Protein AF-A0A1L8WA01-F1 (afdb_monomer_lite)

Radius of gyration: 15.74 Å; chains: 1; bounding box: 31×14×46 Å

Organism: NCBI:txid150033

Foldseek 3Di:
DLVVLVVQLVVLVVQLVVLVVVLVVVVVCVVVVNDDPVVNVVSVVSNVVSVVSNVVSVVVNVVVVVVD

Sequence (68 aa):
MYITPIFIIVSGILFLISAIYLFLDNYKKMIMRQINQSIIYINTIVLISSIVLIILGVVYFIVIKQQL

Secondary structure (DSSP, 8-state):
-THHHHHHHHHHHHHHHHHHHHHHHHHHHHHTTSS-HHHHHHHHHHHHHHHHHHHHHHHHHHHHHH--

pLDDT: mean 91.42, std 5.85, range [58.88, 96.75]

Structure (mmCIF, N/CA/C/O backbone):
data_AF-A0A1L8WA01-F1
#
_entry.id   AF-A0A1L8WA01-F1
#
loop_
_atom_site.group_PDB
_atom_site.id
_atom_site.type_symbol
_atom_site.label_atom_id
_atom_site.label_alt_id
_atom_site.label_comp_id
_atom_site.label_asym_id
_atom_site.label_entity_id
_atom_site.label_seq_id
_atom_site.pdbx_PDB_ins_code
_atom_site.Cartn_x
_atom_site.Cartn_y
_atom_site.Cartn_z
_atom_site.occupancy
_atom_site.B_iso_or_equiv
_atom_site.auth_seq_id
_atom_site.auth_comp_id
_atom_site.auth_asym_id
_atom_site.auth_atom_id
_atom_site.pdbx_PDB_model_num
ATOM 1 N N . MET A 1 1 ? 6.889 4.831 -22.532 1.00 70.44 1 MET A N 1
ATOM 2 C CA . MET A 1 1 ? 6.855 3.501 -21.882 1.00 70.44 1 MET A CA 1
ATOM 3 C C . MET A 1 1 ? 7.037 3.584 -20.365 1.00 70.44 1 MET A C 1
ATOM 5 O O . MET A 1 1 ? 6.236 3.001 -19.658 1.00 70.44 1 MET A O 1
ATOM 9 N N . TYR A 1 2 ? 7.996 4.367 -19.848 1.00 81.31 2 TYR A N 1
ATOM 10 C CA . TYR A 1 2 ? 8.220 4.525 -18.396 1.00 81.31 2 TYR A CA 1
ATOM 11 C C . TYR A 1 2 ? 7.160 5.342 -17.635 1.00 81.31 2 TYR A C 1
ATOM 13 O O . TYR A 1 2 ? 7.067 5.238 -16.418 1.00 81.31 2 TYR A O 1
ATOM 21 N N . ILE A 1 3 ? 6.340 6.137 -18.326 1.00 86.50 3 ILE A N 1
ATOM 22 C CA . ILE A 1 3 ? 5.310 6.976 -17.686 1.00 86.50 3 ILE A CA 1
ATOM 23 C C . ILE A 1 3 ? 4.286 6.112 -16.935 1.00 86.50 3 ILE A C 1
ATOM 25 O O . ILE A 1 3 ? 3.932 6.426 -15.805 1.00 86.50 3 ILE A O 1
ATOM 29 N N . THR A 1 4 ? 3.864 4.993 -17.527 1.00 87.44 4 THR A N 1
ATOM 30 C CA . THR A 1 4 ? 2.879 4.075 -16.941 1.00 87.44 4 THR A CA 1
ATOM 31 C C . THR A 1 4 ? 3.343 3.443 -15.618 1.00 87.44 4 THR A C 1
ATOM 33 O O . THR A 1 4 ? 2.633 3.609 -14.629 1.00 87.44 4 THR A O 1
ATOM 36 N N . PRO A 1 5 ? 4.516 2.774 -15.520 1.00 89.25 5 PRO A N 1
ATOM 37 C CA . PRO A 1 5 ? 4.996 2.250 -14.238 1.00 89.25 5 PRO A CA 1
ATOM 38 C C . PRO A 1 5 ? 5.238 3.352 -13.203 1.00 89.25 5 PRO A C 1
ATOM 40 O O . PRO A 1 5 ? 4.901 3.165 -12.039 1.00 89.25 5 PRO A O 1
ATOM 43 N N . ILE A 1 6 ? 5.770 4.512 -13.609 1.00 90.50 6 ILE A N 1
ATOM 44 C CA . ILE A 1 6 ? 5.988 5.641 -12.691 1.00 90.50 6 ILE A CA 1
ATOM 45 C C . ILE A 1 6 ? 4.652 6.123 -12.112 1.00 90.50 6 ILE A C 1
ATOM 47 O O . ILE A 1 6 ? 4.544 6.316 -10.905 1.00 90.50 6 ILE A O 1
ATOM 51 N N . PHE A 1 7 ? 3.616 6.257 -12.943 1.00 91.62 7 PHE A N 1
ATOM 52 C CA . PHE A 1 7 ? 2.282 6.644 -12.492 1.00 91.62 7 PHE A CA 1
ATOM 53 C C . PHE A 1 7 ? 1.677 5.622 -11.516 1.00 91.62 7 PHE A C 1
ATOM 55 O O . PHE A 1 7 ? 1.121 6.007 -10.486 1.00 91.62 7 PHE A O 1
ATOM 62 N N . ILE A 1 8 ? 1.831 4.322 -11.791 1.00 89.88 8 ILE A N 1
ATOM 63 C CA . ILE A 1 8 ? 1.379 3.240 -10.897 1.00 89.88 8 ILE A CA 1
ATOM 64 C C . ILE A 1 8 ? 2.108 3.306 -9.547 1.00 89.88 8 ILE A C 1
ATOM 66 O O . I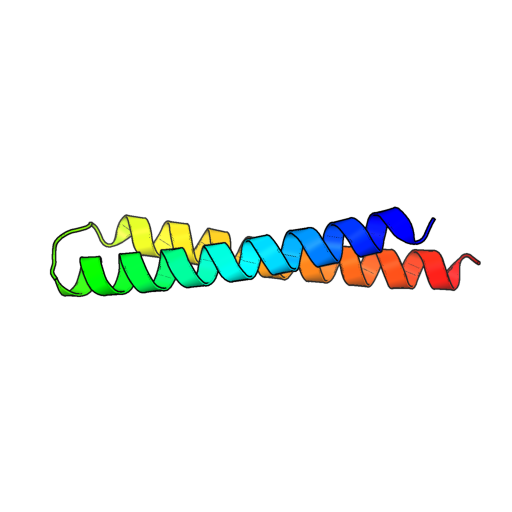LE A 1 8 ? 1.475 3.211 -8.501 1.00 89.88 8 ILE A O 1
ATOM 70 N N . ILE A 1 9 ? 3.425 3.525 -9.550 1.00 92.69 9 ILE A N 1
ATOM 71 C CA . ILE A 1 9 ? 4.214 3.639 -8.316 1.00 92.69 9 ILE A CA 1
ATOM 72 C C . ILE A 1 9 ? 3.774 4.866 -7.507 1.00 92.69 9 ILE A C 1
ATOM 74 O O . ILE A 1 9 ? 3.508 4.748 -6.313 1.00 92.69 9 ILE A O 1
ATOM 78 N N . VAL A 1 10 ? 3.658 6.036 -8.143 1.00 94.19 10 VAL A N 1
ATOM 79 C CA . VAL A 1 10 ? 3.271 7.284 -7.463 1.00 94.19 10 VAL A CA 1
ATOM 80 C C . VAL A 1 10 ? 1.857 7.189 -6.889 1.00 94.19 10 VAL A C 1
ATOM 82 O O . VAL A 1 10 ? 1.644 7.539 -5.729 1.00 94.19 10 VAL A O 1
ATOM 85 N N . SER A 1 11 ? 0.897 6.675 -7.661 1.00 92.56 11 SER A N 1
ATOM 86 C CA . SER A 1 11 ? -0.472 6.457 -7.172 1.00 92.56 11 SER A CA 1
ATOM 87 C C . SER A 1 11 ? -0.520 5.430 -6.037 1.00 92.56 11 SER A C 1
ATOM 89 O O . SER A 1 11 ? -1.204 5.667 -5.043 1.00 92.56 11 SER A O 1
ATOM 91 N N . GLY A 1 12 ? 0.265 4.351 -6.123 1.00 93.31 12 GLY A N 1
ATOM 92 C CA . GLY A 1 12 ? 0.424 3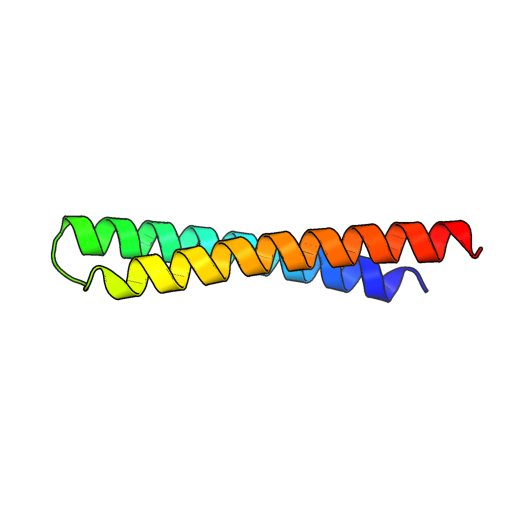.378 -5.044 1.00 93.31 12 GLY A CA 1
ATOM 93 C C . GLY A 1 12 ? 0.966 4.000 -3.753 1.00 93.31 12 GLY A C 1
ATOM 94 O O . GLY A 1 12 ? 0.423 3.742 -2.682 1.00 93.31 12 GLY A O 1
ATOM 95 N N . ILE A 1 13 ? 1.977 4.873 -3.843 1.00 95.50 13 ILE A N 1
ATOM 96 C CA . ILE A 1 13 ? 2.538 5.594 -2.686 1.00 95.50 13 ILE A CA 1
ATOM 97 C C . ILE A 1 13 ? 1.495 6.523 -2.057 1.00 95.50 13 ILE A C 1
ATOM 99 O O . ILE A 1 13 ? 1.324 6.515 -0.839 1.00 95.50 13 ILE A O 1
ATOM 103 N N . LEU A 1 14 ? 0.776 7.305 -2.868 1.00 95.44 14 LEU A N 1
ATOM 104 C CA . LEU A 1 14 ? -0.283 8.186 -2.366 1.00 95.44 14 LEU A CA 1
ATOM 105 C C . LEU A 1 14 ? -1.378 7.383 -1.656 1.00 95.44 14 LEU A C 1
ATOM 107 O O . LEU A 1 14 ? -1.792 7.738 -0.553 1.00 95.44 14 LEU A O 1
ATOM 111 N N . PHE A 1 15 ? -1.791 6.266 -2.254 1.00 94.12 15 PHE A N 1
ATOM 112 C CA . PHE A 1 15 ? -2.794 5.382 -1.676 1.00 94.12 15 PHE A CA 1
ATOM 113 C C . PHE A 1 15 ? -2.315 4.739 -0.367 1.00 94.12 15 PHE A C 1
ATOM 115 O O . PHE A 1 15 ? -3.079 4.684 0.595 1.00 94.12 15 PHE A O 1
ATOM 122 N N . LEU A 1 16 ? -1.042 4.334 -0.286 1.00 96.12 16 LEU A N 1
ATOM 123 C CA . LEU A 1 16 ? -0.423 3.823 0.940 1.00 96.12 16 LEU A CA 1
ATOM 124 C C . LEU A 1 16 ? -0.453 4.871 2.062 1.00 96.12 16 LEU A C 1
ATOM 126 O O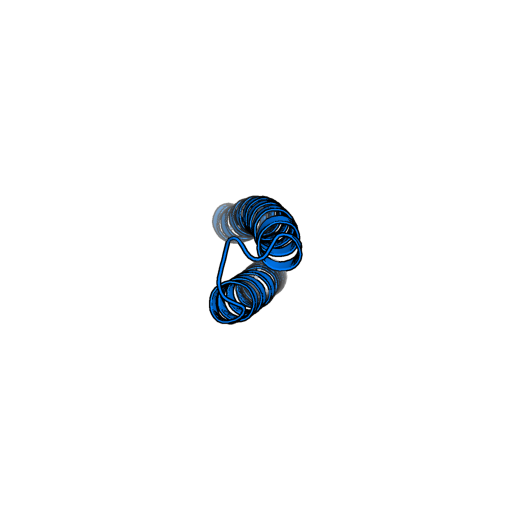 . LEU A 1 16 ? -0.846 4.552 3.182 1.00 96.12 16 LEU A O 1
ATOM 130 N N . ILE A 1 17 ? -0.091 6.125 1.773 1.00 96.75 17 ILE A N 1
ATOM 131 C CA . ILE A 1 17 ? -0.121 7.214 2.764 1.00 96.75 17 ILE A CA 1
ATOM 132 C C . ILE A 1 17 ? -1.547 7.421 3.290 1.00 96.75 17 ILE A C 1
ATOM 134 O O . ILE A 1 17 ? -1.757 7.495 4.504 1.00 96.75 17 ILE A O 1
ATOM 138 N N . SER A 1 18 ? -2.542 7.463 2.399 1.00 95.00 18 SER A N 1
ATOM 139 C CA . SER A 1 18 ? -3.949 7.572 2.795 1.00 95.00 18 SER A CA 1
ATOM 140 C C . SER A 1 18 ? -4.421 6.364 3.611 1.00 95.00 18 SER A C 1
ATOM 142 O O . SER A 1 18 ? -5.113 6.539 4.614 1.00 95.00 18 SER A O 1
ATOM 144 N N . ALA A 1 19 ? -4.018 5.148 3.232 1.00 94.75 19 ALA A N 1
ATOM 145 C CA . ALA A 1 19 ? -4.366 3.923 3.946 1.00 94.75 19 ALA A CA 1
ATOM 146 C C . ALA A 1 19 ? -3.756 3.886 5.357 1.00 94.75 19 ALA A C 1
ATOM 148 O O . ALA A 1 19 ? -4.449 3.521 6.305 1.00 94.75 19 ALA A O 1
ATOM 149 N N . ILE A 1 20 ? -2.502 4.327 5.521 1.00 96.31 20 ILE A N 1
ATOM 150 C CA . ILE A 1 20 ? -1.854 4.473 6.834 1.00 96.31 20 ILE A CA 1
ATOM 151 C C . ILE A 1 20 ? -2.629 5.467 7.699 1.00 96.31 20 ILE A C 1
A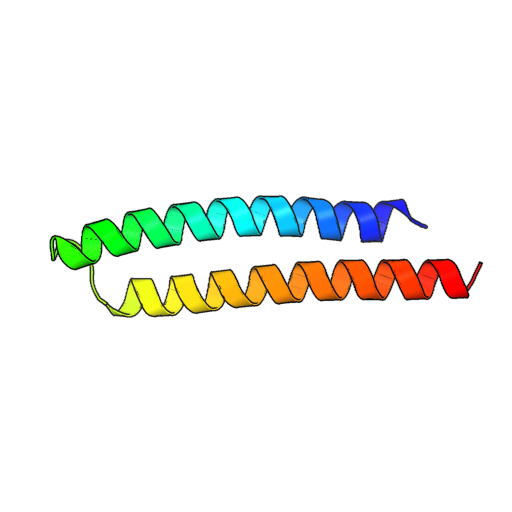TOM 153 O O . ILE A 1 20 ? -2.944 5.164 8.850 1.00 96.31 20 ILE A O 1
ATOM 157 N N . TYR A 1 21 ? -2.965 6.637 7.151 1.00 96.12 21 TYR A N 1
ATOM 158 C CA . TYR A 1 21 ? -3.715 7.655 7.884 1.00 96.12 21 TYR A CA 1
ATOM 159 C C . TYR A 1 21 ? -5.073 7.122 8.367 1.00 96.12 21 TYR A C 1
ATOM 161 O O . TYR A 1 21 ? -5.391 7.220 9.554 1.00 96.12 21 TYR A O 1
ATOM 169 N N . LEU A 1 22 ? -5.842 6.490 7.473 1.00 93.56 22 LEU A N 1
ATOM 170 C CA . LEU A 1 22 ? -7.136 5.888 7.805 1.00 93.56 22 LEU A CA 1
ATOM 171 C C . LEU A 1 22 ? -7.004 4.749 8.817 1.00 93.56 22 LEU A C 1
ATOM 173 O O . LEU A 1 22 ? -7.845 4.618 9.707 1.00 93.56 22 LEU A O 1
ATOM 177 N N . PHE A 1 23 ? -5.964 3.924 8.699 1.00 95.44 23 PHE A N 1
ATOM 178 C CA . PHE A 1 23 ? -5.700 2.856 9.652 1.00 95.44 23 PHE A CA 1
ATOM 179 C C . PHE A 1 23 ? -5.441 3.420 11.050 1.00 95.44 23 PHE A C 1
ATOM 181 O O . PHE A 1 23 ? -6.067 2.962 12.001 1.00 95.44 23 PHE A O 1
ATOM 188 N N . LEU A 1 24 ? -4.583 4.436 11.178 1.00 95.31 24 LEU A N 1
ATOM 189 C CA . LEU A 1 24 ? -4.248 5.052 12.465 1.00 95.31 24 LEU A CA 1
ATOM 190 C C . LEU A 1 24 ? -5.454 5.746 13.112 1.00 95.31 24 LEU A C 1
ATOM 192 O O . LEU A 1 24 ? -5.691 5.567 14.309 1.00 95.31 24 LEU A O 1
ATOM 196 N N . ASP A 1 25 ? -6.236 6.499 12.335 1.00 94.88 25 ASP A N 1
ATOM 197 C CA . ASP A 1 25 ? -7.444 7.163 12.835 1.00 94.88 25 ASP A CA 1
ATOM 198 C C . ASP A 1 25 ? -8.483 6.141 13.325 1.00 94.88 25 ASP A C 1
ATOM 200 O O . ASP A 1 25 ? -9.004 6.240 14.440 1.00 94.88 25 ASP A O 1
ATOM 204 N N . ASN A 1 26 ? -8.722 5.087 12.542 1.00 93.69 26 ASN A N 1
ATOM 205 C CA . ASN A 1 26 ? -9.634 4.018 12.937 1.00 93.69 26 ASN A CA 1
ATOM 206 C C . ASN A 1 26 ? -9.089 3.206 14.122 1.00 93.69 26 ASN A C 1
ATOM 208 O O . ASN A 1 26 ? -9.844 2.848 15.024 1.00 93.69 26 ASN A O 1
ATOM 212 N N . TYR A 1 27 ? -7.779 2.979 14.195 1.00 93.56 27 TYR A N 1
ATOM 213 C CA . TYR A 1 27 ? -7.149 2.320 15.337 1.00 93.56 27 TYR A CA 1
ATOM 214 C C . TYR A 1 27 ? -7.361 3.099 16.636 1.00 93.56 27 TYR A C 1
ATOM 216 O O . TYR A 1 27 ? -7.791 2.530 17.643 1.00 93.56 27 TYR A O 1
ATOM 224 N N . LYS A 1 28 ? -7.177 4.423 16.592 1.00 93.94 28 LYS A N 1
ATOM 225 C CA . LYS A 1 28 ? -7.495 5.312 17.713 1.00 93.94 28 LYS A CA 1
ATOM 226 C C . LYS A 1 28 ? -8.970 5.201 18.117 1.00 93.94 28 LYS A C 1
ATOM 228 O O . LYS A 1 28 ? -9.270 5.024 19.298 1.00 93.94 28 LYS A O 1
ATOM 233 N N . LYS A 1 29 ? -9.890 5.254 17.150 1.00 92.75 29 LYS A N 1
ATOM 234 C CA . LYS A 1 29 ? -11.338 5.144 17.399 1.00 92.75 29 LYS A CA 1
ATOM 235 C C . LYS A 1 29 ? -11.741 3.783 17.977 1.00 92.75 29 LYS A C 1
ATOM 237 O O . LYS A 1 29 ? -12.640 3.726 18.815 1.00 92.75 29 LYS A O 1
ATOM 242 N N . MET A 1 30 ? -11.073 2.695 17.590 1.00 93.44 30 MET A N 1
ATOM 243 C CA . MET A 1 30 ? -11.323 1.360 18.146 1.00 93.44 30 MET A CA 1
ATOM 244 C C . MET A 1 30 ? -10.919 1.288 19.620 1.00 93.44 30 MET A C 1
ATOM 246 O O . MET A 1 30 ? -11.681 0.765 20.430 1.00 93.44 30 MET A O 1
ATOM 250 N N . ILE A 1 31 ? -9.763 1.852 19.992 1.00 91.75 31 ILE A N 1
ATOM 251 C CA . ILE A 1 31 ? -9.330 1.924 21.399 1.00 91.75 31 ILE A CA 1
ATOM 252 C C . ILE A 1 31 ? -10.353 2.703 22.235 1.00 91.75 31 ILE A C 1
ATOM 254 O O . ILE A 1 31 ? -10.685 2.297 23.347 1.00 91.75 31 ILE A O 1
ATOM 258 N N . MET A 1 32 ? -10.918 3.773 21.672 1.00 94.06 32 MET A N 1
ATOM 259 C CA . MET A 1 32 ? -11.994 4.553 22.295 1.00 94.06 32 MET A CA 1
ATOM 260 C C . MET A 1 32 ? -13.373 3.860 22.249 1.00 94.06 32 MET A C 1
ATOM 262 O O . MET A 1 32 ? -14.360 4.459 22.670 1.00 94.06 32 MET A O 1
ATOM 266 N N . ARG A 1 33 ? -13.461 2.616 21.746 1.00 87.44 33 ARG A N 1
ATOM 267 C CA . ARG A 1 33 ? -14.696 1.827 21.544 1.00 87.44 33 ARG A CA 1
ATOM 268 C C . ARG A 1 33 ? -15.758 2.516 20.674 1.00 87.44 33 ARG A C 1
ATOM 270 O O . ARG A 1 33 ? -16.941 2.213 20.784 1.00 87.44 33 ARG A O 1
ATOM 277 N N . GLN A 1 34 ? -15.341 3.429 19.798 1.00 89.12 34 GLN A N 1
ATOM 278 C CA . GLN A 1 34 ? -16.235 4.171 18.901 1.00 89.12 34 GLN A CA 1
ATOM 279 C C . GLN A 1 34 ? -16.523 3.425 17.596 1.00 89.12 34 GLN A C 1
ATOM 281 O O . GLN A 1 34 ? -17.512 3.717 16.929 1.00 89.12 34 GLN A O 1
ATOM 286 N N . ILE A 1 35 ? -15.663 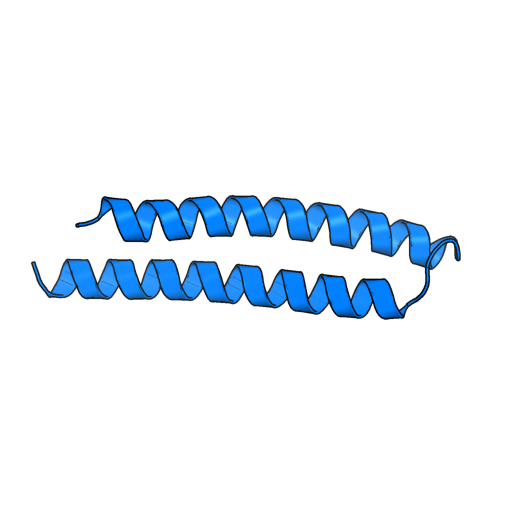2.476 17.216 1.00 88.56 35 ILE A N 1
ATOM 287 C CA . ILE A 1 35 ? -15.823 1.671 16.005 1.00 88.56 35 ILE A CA 1
ATOM 288 C C . ILE A 1 35 ? -15.550 0.194 16.277 1.00 88.56 35 ILE A C 1
ATOM 290 O O . ILE A 1 35 ? -14.888 -0.170 17.251 1.00 88.56 35 ILE A O 1
ATOM 294 N N . ASN A 1 36 ? -16.049 -0.654 15.381 1.00 88.94 36 ASN A N 1
ATOM 295 C CA . ASN A 1 36 ? -15.930 -2.099 15.496 1.00 88.94 36 ASN A CA 1
ATOM 296 C C . ASN A 1 36 ? -14.551 -2.606 15.034 1.00 88.94 36 ASN A C 1
ATOM 298 O O . ASN A 1 36 ? -13.944 -2.042 14.121 1.00 88.94 36 ASN A O 1
ATOM 302 N N . GLN A 1 37 ? -14.082 -3.711 15.619 1.00 88.75 37 GLN A N 1
ATOM 303 C CA . GLN A 1 37 ? -12.782 -4.317 15.289 1.00 88.75 37 GLN A CA 1
ATOM 304 C C . GLN A 1 37 ? -12.687 -4.756 13.819 1.00 88.75 37 GLN A C 1
ATOM 306 O O . GLN A 1 37 ? -11.611 -4.698 13.227 1.00 88.75 37 GLN A O 1
ATOM 311 N N . SER A 1 38 ? -13.812 -5.132 13.202 1.00 90.44 38 SER A N 1
ATOM 312 C CA . SER A 1 38 ? -13.890 -5.517 11.784 1.00 90.44 38 SER A CA 1
ATOM 313 C 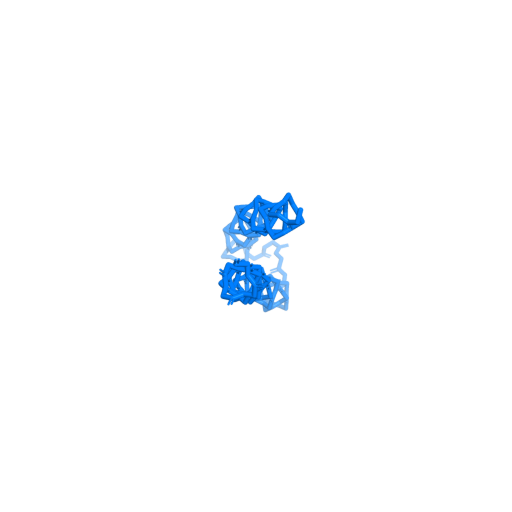C . SER A 1 38 ? -13.351 -4.445 10.831 1.00 90.44 38 SER A C 1
ATOM 315 O O . SER A 1 38 ? -12.702 -4.780 9.841 1.00 90.44 38 SER A O 1
ATOM 317 N N . ILE A 1 39 ? -13.546 -3.161 11.150 1.00 90.38 39 ILE A N 1
ATOM 318 C CA . ILE A 1 39 ? -13.072 -2.040 10.324 1.00 90.38 39 ILE A CA 1
ATOM 319 C C . ILE A 1 39 ? -11.539 -2.003 10.284 1.00 90.38 39 ILE A C 1
ATOM 321 O O . ILE A 1 39 ? -10.956 -1.697 9.246 1.00 90.38 39 ILE A O 1
ATOM 325 N N . ILE A 1 40 ? -10.870 -2.378 11.378 1.00 92.44 40 ILE A N 1
ATOM 326 C CA . ILE A 1 40 ? -9.404 -2.444 11.414 1.00 92.44 40 ILE A CA 1
ATOM 327 C C . ILE A 1 40 ? -8.892 -3.540 10.490 1.00 92.44 40 ILE A C 1
ATOM 329 O O . ILE A 1 40 ? -7.971 -3.286 9.722 1.00 92.44 40 ILE A O 1
ATOM 333 N N . TYR A 1 41 ? -9.507 -4.726 10.514 1.00 91.88 41 TYR A N 1
ATOM 334 C CA . TYR A 1 41 ? -9.111 -5.822 9.626 1.00 91.88 41 TYR A CA 1
ATOM 335 C C . TYR A 1 41 ? -9.229 -5.433 8.150 1.00 91.88 41 TYR A C 1
ATOM 337 O O . TYR A 1 41 ? -8.314 -5.706 7.374 1.00 91.88 41 TYR A O 1
ATOM 345 N N . ILE A 1 42 ? -10.306 -4.735 7.773 1.00 93.06 42 ILE A N 1
ATOM 346 C CA . ILE A 1 42 ? -10.477 -4.210 6.411 1.00 93.06 42 ILE A CA 1
ATOM 347 C C . ILE A 1 42 ? -9.356 -3.219 6.077 1.00 93.06 42 ILE A C 1
ATOM 349 O O . ILE A 1 42 ? -8.712 -3.355 5.039 1.00 93.06 42 ILE A O 1
ATOM 353 N N . ASN A 1 43 ? -9.062 -2.268 6.967 1.00 92.88 43 ASN A N 1
ATOM 354 C CA . ASN A 1 43 ? -7.991 -1.297 6.739 1.00 92.88 43 ASN A CA 1
ATOM 355 C C . ASN A 1 43 ? -6.613 -1.960 6.617 1.00 92.88 43 ASN A C 1
ATOM 357 O O . ASN A 1 43 ? -5.812 -1.528 5.793 1.00 92.88 43 ASN A O 1
ATOM 361 N N . THR A 1 44 ? -6.341 -3.023 7.380 1.00 93.06 44 THR A N 1
ATOM 362 C CA . THR A 1 44 ? -5.110 -3.817 7.251 1.00 93.06 44 THR A CA 1
ATOM 363 C C . THR A 1 44 ? -5.009 -4.463 5.871 1.00 93.06 44 THR A C 1
ATOM 365 O O . THR A 1 44 ? -3.949 -4.415 5.249 1.00 93.06 44 THR A O 1
ATOM 368 N N . ILE A 1 45 ? -6.104 -5.033 5.357 1.00 95.12 45 ILE A N 1
ATOM 369 C CA . ILE A 1 45 ? -6.143 -5.613 4.005 1.00 95.12 45 ILE A CA 1
ATOM 370 C C . ILE A 1 45 ? -5.881 -4.529 2.951 1.00 95.12 45 ILE A C 1
ATOM 372 O O . ILE A 1 45 ? -5.080 -4.743 2.041 1.00 95.12 45 ILE A O 1
ATOM 376 N N . VAL A 1 46 ? -6.493 -3.348 3.097 1.00 94.06 46 VAL A N 1
ATOM 377 C CA . VAL A 1 46 ? -6.259 -2.203 2.200 1.00 94.06 46 VAL A CA 1
ATOM 378 C C . VAL A 1 46 ? -4.786 -1.780 2.232 1.00 94.06 46 VAL A C 1
ATOM 380 O O . VAL A 1 46 ? -4.172 -1.618 1.176 1.00 94.06 46 VAL A O 1
ATOM 383 N N . LEU A 1 47 ? -4.187 -1.695 3.421 1.00 95.31 47 LEU A N 1
ATOM 384 C CA . LEU A 1 47 ? -2.761 -1.428 3.615 1.00 95.31 47 LEU A CA 1
ATOM 385 C C . LEU A 1 47 ? -1.884 -2.431 2.857 1.00 95.31 47 LEU A C 1
ATOM 387 O O . LEU A 1 47 ? -1.046 -2.030 2.053 1.00 95.31 47 LEU A O 1
ATOM 391 N N . ILE A 1 48 ? -2.120 -3.730 3.041 1.00 95.94 48 ILE A N 1
ATOM 392 C CA . ILE A 1 48 ? -1.358 -4.780 2.352 1.00 95.94 48 ILE A CA 1
ATOM 393 C C . ILE A 1 48 ? -1.526 -4.657 0.833 1.00 95.94 48 ILE A C 1
ATOM 395 O O . ILE A 1 48 ? -0.540 -4.711 0.099 1.00 95.94 48 ILE A O 1
ATOM 399 N N . SER A 1 49 ? -2.751 -4.422 0.353 1.00 93.75 49 SER A N 1
ATOM 400 C CA . SER A 1 49 ? -3.022 -4.277 -1.081 1.00 93.75 49 SER A CA 1
ATOM 401 C C . SER A 1 49 ? -2.262 -3.101 -1.707 1.00 93.75 49 SER A C 1
ATOM 403 O O . SER A 1 49 ? -1.726 -3.234 -2.806 1.00 93.75 49 SER A O 1
ATOM 405 N N . SER A 1 50 ? -2.124 -1.985 -0.981 1.00 92.75 50 SER A N 1
ATOM 406 C CA . SER A 1 50 ? -1.366 -0.819 -1.446 1.00 92.75 50 SER A CA 1
ATOM 407 C C . SER A 1 50 ? 0.129 -1.122 -1.613 1.00 92.75 50 SER A C 1
ATOM 409 O O . SER A 1 50 ? 0.729 -0.726 -2.612 1.00 92.75 50 SER A O 1
ATOM 411 N N . ILE A 1 51 ? 0.715 -1.911 -0.704 1.00 94.75 51 ILE A N 1
ATOM 412 C CA . ILE A 1 51 ? 2.114 -2.355 -0.795 1.00 94.75 51 ILE A CA 1
ATOM 413 C C . ILE A 1 51 ? 2.306 -3.263 -2.014 1.00 94.75 51 ILE A C 1
ATOM 415 O O . ILE A 1 51 ? 3.246 -3.070 -2.786 1.00 94.75 51 ILE A O 1
ATOM 419 N N . VAL A 1 52 ? 1.396 -4.220 -2.226 1.00 95.19 52 VAL A N 1
ATOM 420 C CA . VAL A 1 52 ? 1.433 -5.121 -3.391 1.00 95.19 52 VAL A CA 1
ATOM 421 C C . VAL A 1 52 ? 1.372 -4.330 -4.699 1.00 95.19 52 VAL A C 1
ATOM 423 O O . VAL A 1 52 ? 2.118 -4.624 -5.630 1.00 95.19 52 VAL A O 1
ATOM 426 N N . LEU A 1 53 ? 0.537 -3.292 -4.763 1.00 90.94 53 LEU A N 1
ATOM 427 C CA . LEU A 1 53 ? 0.383 -2.455 -5.952 1.00 90.94 53 LEU A CA 1
ATOM 428 C C . LEU A 1 53 ? 1.672 -1.682 -6.284 1.00 90.94 53 LEU A C 1
ATOM 430 O O . LEU A 1 53 ? 2.077 -1.632 -7.446 1.00 90.94 53 LEU A O 1
ATOM 434 N N . ILE A 1 54 ? 2.370 -1.166 -5.266 1.00 94.62 54 ILE A N 1
ATOM 435 C CA . ILE A 1 54 ? 3.692 -0.542 -5.432 1.00 94.62 54 ILE A CA 1
ATOM 436 C C . ILE A 1 54 ? 4.709 -1.566 -5.951 1.00 94.62 54 ILE A C 1
ATOM 438 O O . ILE A 1 54 ? 5.423 -1.277 -6.912 1.00 94.62 54 ILE A O 1
ATOM 442 N N . ILE A 1 55 ? 4.756 -2.767 -5.361 1.00 94.94 55 ILE A N 1
ATOM 443 C CA . ILE A 1 55 ? 5.673 -3.838 -5.788 1.00 94.94 55 ILE A CA 1
ATOM 444 C C . ILE A 1 55 ? 5.436 -4.189 -7.260 1.00 94.94 55 ILE A C 1
ATOM 446 O O . ILE A 1 55 ? 6.392 -4.251 -8.031 1.00 94.94 55 ILE A O 1
ATOM 450 N N . LEU A 1 56 ? 4.179 -4.358 -7.677 1.00 93.12 56 LEU A N 1
ATOM 451 C CA . LEU A 1 56 ? 3.832 -4.629 -9.074 1.00 93.12 56 LEU A CA 1
ATOM 452 C C . LEU A 1 56 ? 4.280 -3.498 -10.009 1.00 93.12 56 LEU A C 1
ATOM 454 O O . LEU A 1 56 ? 4.835 -3.775 -11.072 1.00 93.12 56 LEU A O 1
ATOM 458 N N . GLY A 1 57 ? 4.105 -2.237 -9.604 1.00 92.06 57 GLY A N 1
ATOM 459 C CA . GLY A 1 57 ? 4.598 -1.082 -10.356 1.00 92.06 57 GLY A CA 1
ATOM 460 C C . GLY A 1 57 ? 6.120 -1.094 -10.535 1.00 92.06 57 GLY A C 1
ATOM 461 O O . GLY A 1 57 ? 6.616 -0.854 -11.638 1.00 92.06 57 GLY A O 1
ATOM 462 N N . VAL A 1 58 ? 6.865 -1.438 -9.479 1.00 93.56 58 VAL A N 1
ATOM 463 C CA . VAL A 1 58 ? 8.332 -1.565 -9.516 1.00 93.56 58 VAL A CA 1
ATOM 464 C C . VAL A 1 58 ? 8.770 -2.726 -10.410 1.00 93.56 58 VAL A C 1
ATOM 466 O O . VAL A 1 58 ? 9.649 -2.547 -11.252 1.00 93.56 58 VAL A O 1
ATOM 469 N N . VAL A 1 59 ? 8.146 -3.900 -10.281 1.00 94.38 59 VAL A N 1
ATOM 470 C CA . VAL A 1 59 ? 8.441 -5.060 -11.139 1.00 94.38 59 VAL A CA 1
ATOM 471 C C . VAL A 1 59 ? 8.188 -4.712 -12.605 1.00 94.38 59 VAL A C 1
ATOM 473 O O . VAL A 1 59 ? 9.042 -4.963 -13.454 1.00 94.38 59 VAL A O 1
ATOM 476 N N . TYR A 1 60 ? 7.064 -4.059 -12.905 1.00 91.94 60 TYR A N 1
ATOM 477 C CA . TYR A 1 60 ? 6.736 -3.624 -14.260 1.00 91.94 60 TYR A CA 1
ATOM 478 C C . TYR A 1 60 ? 7.763 -2.625 -14.818 1.00 91.94 60 TYR A C 1
ATOM 480 O O . TYR A 1 60 ? 8.170 -2.739 -15.976 1.00 91.94 60 TYR A O 1
ATOM 488 N N . PHE A 1 61 ? 8.250 -1.692 -13.992 1.00 91.69 61 PHE A N 1
ATOM 489 C CA . PHE A 1 61 ? 9.326 -0.774 -14.374 1.00 91.69 61 PHE A CA 1
ATOM 490 C C . PHE A 1 61 ? 10.612 -1.516 -14.769 1.00 91.69 61 PHE A C 1
ATOM 492 O O . PHE A 1 61 ? 11.223 -1.189 -15.788 1.00 91.69 61 PHE A O 1
ATOM 499 N N . ILE A 1 62 ? 11.010 -2.523 -13.983 1.00 91.69 62 ILE A N 1
ATOM 500 C CA . ILE A 1 62 ? 12.208 -3.333 -14.245 1.00 91.69 62 ILE A CA 1
ATOM 501 C C . ILE A 1 62 ? 12.065 -4.100 -15.563 1.00 91.69 62 ILE A C 1
ATOM 503 O O . ILE A 1 62 ? 12.991 -4.082 -16.371 1.00 91.69 62 ILE A O 1
ATOM 507 N N . VAL A 1 63 ? 10.906 -4.725 -15.802 1.00 91.62 63 VAL A N 1
ATOM 508 C CA . VAL A 1 63 ? 10.635 -5.474 -17.040 1.00 91.62 63 VAL A CA 1
ATOM 509 C C . VAL A 1 63 ? 10.725 -4.563 -18.263 1.00 91.62 63 VAL A C 1
ATOM 511 O O . VAL A 1 63 ? 11.404 -4.912 -19.224 1.00 91.62 63 VAL A O 1
ATOM 514 N N . ILE A 1 64 ? 10.118 -3.370 -18.215 1.00 90.06 64 ILE A N 1
ATOM 515 C CA . ILE A 1 64 ? 10.222 -2.394 -19.313 1.00 90.06 64 ILE A CA 1
ATOM 516 C C . ILE A 1 64 ? 11.683 -2.009 -19.559 1.00 90.06 64 ILE A C 1
ATOM 518 O O . ILE A 1 64 ? 12.105 -1.931 -20.708 1.00 90.06 64 ILE A O 1
ATOM 522 N N . LYS A 1 65 ? 12.458 -1.781 -18.493 1.00 87.81 65 LYS A N 1
ATOM 523 C CA . LYS A 1 65 ? 13.873 -1.414 -18.611 1.00 87.81 65 LYS A CA 1
ATOM 524 C C . LYS A 1 65 ? 14.720 -2.533 -19.232 1.00 87.81 65 LYS A C 1
ATOM 526 O O . LYS A 1 65 ? 15.694 -2.228 -19.898 1.00 87.81 65 LYS A O 1
ATOM 531 N N . GLN A 1 66 ? 14.384 -3.803 -19.000 1.00 85.94 66 GLN A N 1
ATOM 532 C CA . GLN A 1 66 ? 15.099 -4.944 -19.592 1.00 85.94 66 GLN A CA 1
ATOM 533 C C . GLN A 1 66 ? 14.751 -5.189 -21.069 1.00 85.94 66 GLN A C 1
ATOM 535 O O . GLN A 1 66 ? 15.520 -5.846 -21.761 1.00 85.94 66 GLN A O 1
ATOM 540 N N . GLN A 1 67 ? 13.597 -4.708 -21.541 1.00 77.19 67 GLN A N 1
ATOM 541 C CA . GLN A 1 67 ? 13.141 -4.873 -22.928 1.00 77.19 67 GLN A CA 1
ATOM 542 C C . GLN A 1 67 ? 13.626 -3.763 -23.884 1.00 77.19 67 GLN A C 1
ATOM 544 O O . GLN A 1 67 ? 13.383 -3.868 -25.085 1.00 77.19 67 GLN A O 1
ATOM 549 N N . LEU A 1 68 ? 14.262 -2.711 -23.359 1.00 58.88 68 LEU A N 1
ATOM 550 C CA . LEU A 1 68 ? 14.763 -1.529 -24.076 1.00 58.88 68 LEU A CA 1
ATOM 551 C C . LEU A 1 68 ? 16.289 -1.566 -24.183 1.00 58.88 68 LEU A C 1
ATOM 553 O O . LEU A 1 68 ? 16.792 -1.181 -25.261 1.00 58.88 68 LEU A O 1
#